Protein AF-A0A2E7BCL6-F1 (afdb_monomer_lite)

Structure (mmCIF, N/CA/C/O backbone):
data_AF-A0A2E7BCL6-F1
#
_entry.id   AF-A0A2E7BCL6-F1
#
loop_
_atom_site.group_PDB
_atom_site.id
_atom_site.type_symbol
_atom_site.label_atom_id
_atom_site.label_alt_id
_atom_site.label_comp_id
_atom_site.label_asym_id
_atom_site.label_entity_id
_atom_site.label_seq_id
_atom_site.pdbx_PDB_ins_code
_atom_site.Cartn_x
_atom_site.Cartn_y
_atom_site.Cartn_z
_atom_site.occupancy
_atom_site.B_iso_or_equiv
_atom_site.auth_seq_id
_atom_site.auth_comp_id
_atom_site.auth_asym_id
_atom_site.auth_atom_id
_atom_site.pdbx_PDB_model_num
ATOM 1 N N . MET A 1 1 ? 19.580 21.673 -10.611 1.00 33.06 1 MET A N 1
ATOM 2 C CA . MET A 1 1 ? 19.222 20.328 -11.100 1.00 33.06 1 MET A CA 1
ATOM 3 C C . MET A 1 1 ? 17.808 20.072 -10.627 1.00 33.06 1 MET A C 1
ATOM 5 O O . MET A 1 1 ? 17.592 20.010 -9.427 1.00 33.06 1 MET A O 1
ATOM 9 N N . THR A 1 2 ? 16.832 20.125 -11.527 1.00 32.88 2 THR A N 1
ATOM 10 C CA . THR A 1 2 ? 15.417 19.937 -11.191 1.00 32.88 2 THR A CA 1
ATOM 11 C C . THR A 1 2 ? 15.199 18.474 -10.818 1.00 32.88 2 THR A C 1
ATOM 13 O O . THR A 1 2 ? 15.368 17.607 -11.673 1.00 32.88 2 THR A O 1
ATOM 16 N N . ASN A 1 3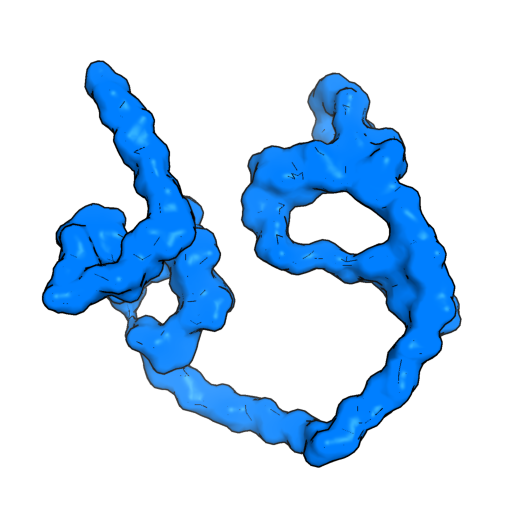 ? 14.869 18.199 -9.553 1.00 40.72 3 ASN A N 1
ATOM 17 C CA . ASN A 1 3 ? 14.366 16.894 -9.126 1.00 40.72 3 ASN A CA 1
ATOM 18 C C . ASN A 1 3 ? 13.028 16.673 -9.833 1.00 40.72 3 ASN A C 1
ATOM 20 O O . ASN A 1 3 ? 11.988 17.120 -9.359 1.00 40.72 3 ASN A O 1
ATOM 24 N N . ASN A 1 4 ? 13.072 16.056 -11.011 1.00 49.31 4 ASN A N 1
ATOM 25 C CA . ASN A 1 4 ? 11.878 15.592 -11.690 1.00 49.31 4 ASN A CA 1
ATOM 26 C C . ASN A 1 4 ? 11.429 14.336 -10.941 1.00 49.31 4 ASN A C 1
ATOM 28 O O . ASN A 1 4 ? 11.902 13.237 -11.225 1.00 49.31 4 ASN A O 1
ATOM 32 N N . THR A 1 5 ? 10.623 14.516 -9.896 1.00 64.19 5 THR A N 1
ATOM 33 C CA . THR A 1 5 ? 10.006 13.400 -9.183 1.00 64.19 5 THR A CA 1
ATOM 34 C C . THR A 1 5 ? 9.161 12.643 -10.199 1.00 64.19 5 THR A C 1
ATOM 36 O O . THR A 1 5 ? 8.192 13.192 -10.717 1.00 64.19 5 THR A O 1
ATOM 39 N N . ILE A 1 6 ? 9.573 11.421 -10.543 1.00 68.25 6 ILE A N 1
ATOM 40 C CA . ILE A 1 6 ? 8.779 10.544 -11.403 1.00 68.25 6 ILE A CA 1
ATOM 41 C C . ILE A 1 6 ? 7.449 10.327 -10.689 1.00 68.25 6 ILE A C 1
ATOM 43 O O . ILE A 1 6 ? 7.423 9.840 -9.557 1.00 68.25 6 ILE A O 1
ATOM 47 N N . ASP A 1 7 ? 6.365 10.711 -11.350 1.00 80.50 7 ASP A N 1
ATOM 48 C CA . ASP A 1 7 ? 5.026 10.373 -10.904 1.00 80.50 7 ASP A CA 1
ATOM 49 C C . ASP A 1 7 ? 4.849 8.855 -11.033 1.00 80.50 7 ASP A C 1
ATOM 51 O O . ASP A 1 7 ? 4.927 8.296 -12.130 1.00 80.50 7 ASP A O 1
ATOM 55 N N . VAL A 1 8 ? 4.662 8.186 -9.893 1.00 78.25 8 VAL A N 1
ATOM 56 C CA . VAL A 1 8 ? 4.491 6.731 -9.823 1.00 78.25 8 VAL A CA 1
ATOM 57 C C . VAL A 1 8 ? 3.308 6.288 -10.679 1.00 78.25 8 VAL A C 1
ATOM 59 O O . VAL A 1 8 ? 3.379 5.223 -11.293 1.00 78.25 8 VAL A O 1
ATOM 62 N N . GLU A 1 9 ? 2.256 7.107 -10.773 1.00 80.31 9 GLU A N 1
ATOM 63 C CA . GLU A 1 9 ? 1.074 6.783 -11.572 1.00 80.31 9 GLU A CA 1
ATOM 64 C C . GLU A 1 9 ? 1.391 6.706 -13.069 1.00 80.31 9 GLU A C 1
ATOM 66 O O . GLU A 1 9 ? 0.712 5.977 -13.789 1.00 80.31 9 GLU A O 1
ATOM 71 N N . GLN A 1 10 ? 2.451 7.382 -13.531 1.00 86.94 10 GLN A N 1
ATOM 72 C CA . GLN A 1 10 ? 2.869 7.423 -14.938 1.00 86.94 10 GLN A CA 1
ATOM 73 C C . GLN A 1 10 ? 3.825 6.286 -15.335 1.00 86.94 10 GLN A C 1
ATOM 75 O O . GLN A 1 10 ? 4.096 6.092 -16.525 1.00 86.94 10 GLN A O 1
ATOM 80 N N . ILE A 1 11 ? 4.329 5.502 -14.376 1.00 91.31 11 ILE A N 1
ATOM 81 C CA . ILE A 1 11 ? 5.229 4.377 -14.662 1.00 91.31 11 ILE A CA 1
ATOM 82 C C . ILE A 1 11 ? 4.494 3.329 -15.512 1.00 91.31 11 ILE A C 1
ATOM 84 O O . ILE A 1 11 ? 3.398 2.889 -15.171 1.00 91.31 11 ILE A O 1
ATOM 88 N N . MET A 1 12 ? 5.119 2.915 -16.622 1.00 92.38 12 MET A N 1
ATOM 89 C CA . MET A 1 12 ? 4.590 1.917 -17.568 1.00 92.38 12 MET A CA 1
ATOM 90 C C . MET A 1 12 ? 3.220 2.259 -18.209 1.00 92.38 12 MET A C 1
ATOM 92 O O . MET A 1 12 ? 2.562 1.362 -18.732 1.00 92.38 12 MET A O 1
ATOM 96 N N . GLN A 1 13 ? 2.796 3.533 -18.236 1.00 88.44 13 GLN A N 1
ATOM 97 C CA . GLN A 1 13 ? 1.487 3.947 -18.791 1.00 88.44 13 GLN A CA 1
ATOM 98 C C . GLN A 1 13 ? 1.448 4.169 -20.315 1.00 88.44 13 GLN A C 1
ATOM 100 O O . GLN A 1 13 ? 0.381 4.404 -20.882 1.00 88.44 13 GLN A O 1
ATOM 105 N N . SER A 1 14 ? 2.586 4.117 -21.010 1.00 86.81 14 SER A N 1
ATOM 106 C CA . SER A 1 14 ? 2.659 4.292 -22.469 1.00 86.81 14 SER A CA 1
ATOM 107 C C . SER A 1 14 ? 3.433 3.162 -23.147 1.00 86.81 14 SER A C 1
ATOM 109 O O . SER A 1 14 ? 4.103 2.365 -22.487 1.00 86.81 14 SER A O 1
ATOM 111 N N . TYR A 1 15 ? 3.313 3.058 -24.478 1.00 81.50 15 TYR A N 1
ATOM 112 C CA . TYR A 1 15 ? 3.967 2.008 -25.260 1.00 81.50 15 TYR A CA 1
ATOM 113 C C . TYR A 1 15 ? 4.802 2.564 -26.435 1.00 81.50 15 TYR A C 1
ATOM 115 O O . TYR A 1 15 ? 4.220 3.085 -27.390 1.00 81.50 15 TYR A O 1
ATOM 123 N N . PRO A 1 16 ? 6.143 2.402 -26.407 1.00 82.69 16 PRO A N 1
ATOM 124 C CA . PRO A 1 16 ? 6.926 2.049 -25.221 1.00 82.69 16 PRO A CA 1
ATOM 125 C C . PRO A 1 16 ? 6.902 3.194 -24.196 1.00 82.69 16 PRO A C 1
ATOM 127 O O . PRO A 1 16 ? 6.850 4.365 -24.575 1.00 82.69 16 PRO A O 1
ATOM 130 N N . ALA A 1 17 ? 6.978 2.861 -22.906 1.00 90.25 17 ALA A N 1
ATOM 131 C CA . ALA A 1 17 ? 7.172 3.861 -21.861 1.00 90.25 17 ALA A CA 1
ATOM 132 C C . ALA A 1 17 ? 8.484 4.625 -22.091 1.00 90.25 17 ALA A C 1
ATOM 134 O O . ALA A 1 17 ? 9.421 4.082 -22.687 1.00 90.25 17 ALA A O 1
ATOM 135 N N . ALA A 1 18 ? 8.570 5.869 -21.613 1.00 90.56 18 ALA A N 1
ATOM 136 C CA . ALA A 1 18 ? 9.825 6.620 -21.639 1.00 90.56 18 ALA A CA 1
ATOM 137 C C . ALA A 1 18 ? 10.935 5.817 -20.925 1.00 90.56 18 ALA A C 1
ATOM 139 O O . ALA A 1 18 ? 10.626 5.142 -19.940 1.00 90.56 18 ALA A O 1
ATOM 140 N N . PRO A 1 19 ? 12.200 5.841 -21.390 1.00 90.12 19 PRO A N 1
ATOM 141 C CA . PRO A 1 19 ? 13.270 4.999 -20.843 1.00 90.12 19 PRO A CA 1
ATOM 142 C C . PRO A 1 19 ? 13.414 5.053 -19.314 1.00 90.12 19 PRO A C 1
ATOM 144 O O . PRO A 1 19 ? 13.620 4.028 -18.672 1.00 90.12 19 PRO A O 1
ATOM 147 N N . GLU A 1 20 ? 13.249 6.230 -18.717 1.00 90.00 20 GLU A N 1
ATOM 148 C CA . GLU A 1 20 ? 13.305 6.476 -17.274 1.00 90.00 20 GLU A CA 1
ATOM 149 C C . GLU A 1 20 ? 12.103 5.915 -16.491 1.00 90.00 20 GLU A C 1
ATOM 151 O O . GLU A 1 20 ? 12.178 5.754 -15.276 1.00 90.00 20 GLU A O 1
ATOM 156 N N . MET A 1 21 ? 11.011 5.587 -17.185 1.00 92.38 21 MET A N 1
ATOM 157 C CA . MET A 1 21 ? 9.785 4.989 -16.642 1.00 92.38 21 MET A CA 1
ATOM 158 C C . MET A 1 21 ? 9.653 3.500 -16.995 1.00 92.38 21 MET A C 1
ATOM 160 O O . MET A 1 21 ? 8.635 2.882 -16.678 1.00 92.38 21 MET A O 1
ATOM 164 N N . GLN A 1 22 ? 10.652 2.911 -17.660 1.00 94.38 22 GLN A N 1
ATOM 165 C CA . GLN A 1 22 ? 10.646 1.493 -18.005 1.00 94.38 22 GLN A CA 1
ATOM 166 C C . GLN A 1 22 ? 11.111 0.634 -16.831 1.00 94.38 22 GLN A C 1
ATOM 168 O O . GLN A 1 22 ? 12.247 0.729 -16.353 1.00 94.38 22 GLN A O 1
ATOM 173 N N . VAL A 1 23 ? 10.237 -0.278 -16.418 1.00 95.75 23 VAL A N 1
ATOM 174 C CA . VAL A 1 23 ? 10.551 -1.301 -15.424 1.00 95.75 23 VAL A CA 1
ATOM 175 C C . VAL A 1 23 ? 11.086 -2.544 -16.128 1.00 95.75 23 VAL A C 1
ATOM 177 O O . VAL A 1 23 ? 10.476 -3.083 -17.047 1.00 95.75 23 VAL A O 1
ATOM 180 N N . THR A 1 24 ? 12.248 -3.005 -15.685 1.00 95.81 24 THR A N 1
ATOM 181 C CA . THR A 1 24 ? 12.996 -4.129 -16.249 1.00 95.81 24 THR A CA 1
ATOM 182 C C . THR A 1 24 ? 13.445 -5.071 -15.139 1.00 95.81 24 THR A C 1
ATOM 184 O O . THR A 1 24 ? 13.508 -4.701 -13.964 1.00 95.81 24 THR A O 1
ATOM 187 N N . LEU A 1 25 ? 13.859 -6.285 -15.509 1.00 96.94 25 LEU A N 1
ATOM 188 C CA . LEU A 1 25 ? 14.435 -7.238 -14.557 1.00 96.94 25 LEU A CA 1
ATOM 189 C C . LEU A 1 25 ? 15.667 -6.684 -13.812 1.00 96.94 25 LEU A C 1
ATOM 191 O O . LEU A 1 25 ? 15.937 -7.104 -12.690 1.00 96.94 25 LEU A O 1
ATOM 195 N N . ALA A 1 26 ? 16.399 -5.739 -14.407 1.00 97.12 26 ALA A N 1
ATOM 196 C CA . ALA A 1 26 ? 17.605 -5.167 -13.817 1.00 97.12 26 ALA A CA 1
ATOM 197 C C . ALA A 1 26 ? 17.326 -4.042 -12.803 1.00 97.12 26 ALA A C 1
ATOM 199 O O . ALA A 1 26 ? 18.152 -3.825 -11.925 1.00 97.12 26 ALA A O 1
ATOM 200 N N . ASN A 1 27 ? 16.190 -3.336 -12.906 1.00 96.06 27 ASN A N 1
ATOM 201 C CA . ASN A 1 27 ? 15.933 -2.104 -12.141 1.00 96.06 27 ASN A CA 1
ATOM 202 C C . ASN A 1 27 ? 14.644 -2.125 -11.293 1.00 96.06 27 ASN A C 1
ATOM 204 O O . ASN A 1 27 ? 14.385 -1.177 -10.558 1.00 96.06 27 ASN A O 1
ATOM 208 N N . TRP A 1 28 ? 13.837 -3.190 -11.347 1.00 96.25 28 TRP A N 1
ATOM 209 C CA . TRP A 1 28 ? 12.522 -3.247 -10.685 1.00 96.25 28 TRP A CA 1
ATOM 210 C C . TRP A 1 28 ? 12.533 -3.088 -9.156 1.00 96.25 28 TRP A C 1
ATOM 212 O O . TRP A 1 28 ? 11.482 -2.922 -8.547 1.00 96.25 28 TRP A O 1
ATOM 222 N N . ARG A 1 29 ? 13.705 -3.163 -8.521 1.00 96.25 29 ARG A N 1
ATOM 223 C CA . ARG A 1 29 ? 13.880 -2.997 -7.070 1.00 96.25 29 ARG A CA 1
ATOM 224 C C . ARG A 1 29 ? 14.373 -1.606 -6.682 1.00 96.25 29 ARG A C 1
ATOM 226 O O . ARG A 1 29 ? 14.480 -1.333 -5.492 1.00 96.25 29 ARG A O 1
ATOM 233 N N . GLU A 1 30 ? 14.688 -0.756 -7.656 1.00 95.25 30 GLU A N 1
ATOM 234 C CA . GLU A 1 30 ? 15.137 0.607 -7.388 1.00 95.25 30 GLU A CA 1
ATOM 235 C C . GLU A 1 30 ? 14.014 1.424 -6.728 1.00 95.25 30 GLU A C 1
ATOM 237 O O . GLU A 1 30 ? 12.843 1.219 -7.066 1.00 95.25 30 GLU A O 1
ATOM 242 N N . PRO A 1 31 ? 14.322 2.357 -5.807 1.00 89.38 31 PRO A N 1
ATOM 243 C CA . PRO A 1 31 ? 13.324 2.988 -4.938 1.00 89.38 31 PRO A CA 1
ATOM 244 C C . PRO A 1 31 ? 12.102 3.557 -5.668 1.00 89.38 31 PRO A C 1
ATOM 246 O O . PRO A 1 31 ? 10.973 3.333 -5.249 1.00 89.38 31 PRO A O 1
ATOM 249 N N . THR A 1 32 ? 12.297 4.223 -6.806 1.00 90.62 32 THR A N 1
ATOM 250 C CA . THR A 1 32 ? 11.196 4.832 -7.566 1.00 90.62 32 THR A CA 1
ATOM 251 C C . THR A 1 32 ? 10.418 3.815 -8.399 1.00 90.62 32 THR A C 1
ATOM 253 O O . THR A 1 32 ? 9.192 3.838 -8.411 1.00 90.62 32 THR A O 1
ATOM 256 N N . LEU A 1 33 ? 11.110 2.891 -9.069 1.00 94.31 33 LEU A N 1
ATOM 257 C CA . LEU A 1 33 ? 10.480 1.906 -9.957 1.00 94.31 33 LEU A CA 1
ATOM 258 C C . LEU A 1 33 ? 9.806 0.765 -9.187 1.00 94.31 33 LEU A C 1
ATOM 260 O O . LEU A 1 33 ? 8.812 0.203 -9.653 1.00 94.31 33 LEU A O 1
ATOM 264 N N . SER A 1 34 ? 10.298 0.464 -7.982 1.00 94.69 34 SER A N 1
ATOM 265 C CA . SER A 1 34 ? 9.715 -0.547 -7.093 1.00 94.69 34 SER A CA 1
ATOM 266 C C . SER A 1 34 ? 8.267 -0.234 -6.720 1.00 94.69 34 SER A C 1
ATOM 268 O O . SER A 1 34 ? 7.472 -1.158 -6.538 1.00 94.69 34 SER A O 1
ATOM 270 N N . ARG A 1 35 ? 7.899 1.055 -6.729 1.00 93.25 35 ARG A N 1
ATOM 271 C CA . ARG A 1 35 ? 6.544 1.536 -6.460 1.00 93.25 35 ARG A CA 1
ATOM 272 C C . ARG A 1 35 ? 5.489 0.974 -7.414 1.00 93.25 35 ARG A C 1
ATOM 274 O O . ARG A 1 35 ? 4.367 0.734 -6.983 1.00 93.25 35 ARG A O 1
ATOM 281 N N . TRP A 1 36 ? 5.847 0.746 -8.677 1.00 93.88 36 TRP A N 1
ATOM 282 C CA . TRP A 1 36 ? 5.009 0.023 -9.637 1.00 93.88 36 TRP A CA 1
ATOM 283 C C . TRP A 1 36 ? 5.325 -1.474 -9.620 1.00 93.88 36 TRP A C 1
ATOM 285 O O . TRP A 1 36 ? 4.431 -2.316 -9.643 1.00 93.88 36 TRP A O 1
ATOM 295 N N . ALA A 1 37 ? 6.607 -1.836 -9.556 1.00 95.94 37 ALA A N 1
ATOM 296 C CA . ALA A 1 37 ? 7.029 -3.211 -9.775 1.00 95.94 37 ALA A CA 1
ATOM 297 C C . ALA A 1 37 ? 6.490 -4.212 -8.749 1.00 95.94 37 ALA A C 1
ATOM 299 O O . ALA A 1 37 ? 6.157 -5.340 -9.118 1.00 95.94 37 ALA A O 1
ATOM 300 N N . PHE A 1 38 ? 6.396 -3.834 -7.472 1.00 95.31 38 PHE A N 1
ATOM 301 C CA . PHE A 1 38 ? 6.009 -4.770 -6.411 1.00 95.31 38 PHE A CA 1
ATOM 302 C C . PHE A 1 38 ? 4.540 -5.207 -6.489 1.00 95.31 38 PHE A C 1
ATOM 304 O O . PHE A 1 38 ? 4.221 -6.313 -6.053 1.00 95.31 38 PHE A O 1
ATOM 311 N N . SER A 1 39 ? 3.673 -4.433 -7.145 1.00 93.69 39 SER A N 1
ATOM 312 C CA . SER A 1 39 ? 2.297 -4.833 -7.475 1.00 93.69 39 SER A CA 1
ATOM 313 C C . SER A 1 39 ? 2.165 -5.520 -8.847 1.00 93.69 39 SER A C 1
ATOM 315 O O . SER A 1 39 ? 1.119 -6.097 -9.144 1.00 93.69 39 SER A O 1
ATOM 317 N N . HIS A 1 40 ? 3.234 -5.555 -9.657 1.00 95.06 40 HIS A N 1
ATOM 318 C CA . HIS A 1 40 ? 3.221 -6.035 -11.049 1.00 95.06 40 HIS A CA 1
ATOM 319 C C . HIS A 1 40 ? 4.296 -7.092 -11.367 1.00 95.06 40 HIS A C 1
ATOM 321 O O . HIS A 1 40 ? 4.609 -7.333 -12.532 1.00 95.06 40 HIS A O 1
ATOM 327 N N . VAL A 1 41 ? 4.837 -7.788 -10.361 1.00 96.12 41 VAL A N 1
ATOM 328 C CA . VAL A 1 41 ? 5.970 -8.733 -10.504 1.00 96.12 41 VAL A CA 1
ATOM 329 C C . VAL A 1 41 ? 5.792 -9.757 -11.636 1.00 96.12 41 VAL A C 1
ATOM 331 O O . VAL A 1 41 ? 6.757 -10.074 -12.333 1.00 96.12 41 VAL A O 1
ATOM 334 N N . ARG A 1 42 ? 4.566 -10.247 -11.882 1.00 96.56 42 ARG A N 1
ATOM 335 C CA . ARG A 1 42 ? 4.296 -11.227 -12.958 1.00 96.56 42 ARG A CA 1
ATOM 336 C C . ARG A 1 42 ? 4.535 -10.686 -14.370 1.00 96.56 42 ARG A C 1
ATOM 338 O O . ARG A 1 42 ? 4.655 -11.479 -15.295 1.00 96.56 42 ARG A O 1
ATOM 345 N N . GLN A 1 43 ? 4.571 -9.367 -14.539 1.00 94.75 43 GLN A N 1
ATOM 346 C CA . GLN A 1 43 ? 4.895 -8.716 -15.810 1.00 94.75 43 GLN A CA 1
ATOM 347 C C . GLN A 1 43 ? 6.411 -8.577 -16.023 1.00 94.75 43 GLN A C 1
ATOM 349 O O . GLN A 1 43 ? 6.847 -8.248 -17.120 1.00 94.75 43 GLN A O 1
ATOM 354 N N . ILE A 1 44 ? 7.216 -8.828 -14.985 1.00 96.38 44 ILE A N 1
ATOM 355 C CA . ILE A 1 44 ? 8.667 -8.595 -14.975 1.00 96.38 44 ILE A CA 1
ATOM 356 C C . ILE A 1 44 ? 9.430 -9.917 -15.045 1.00 96.38 44 ILE A C 1
ATOM 358 O O . ILE A 1 44 ? 10.453 -10.014 -15.722 1.00 96.38 44 ILE A O 1
ATOM 362 N N . MET A 1 45 ? 8.954 -10.941 -14.333 1.00 96.06 45 MET A N 1
ATOM 363 C CA . MET A 1 45 ? 9.613 -12.242 -14.262 1.00 96.06 45 MET A CA 1
ATOM 364 C C . MET A 1 45 ? 8.612 -13.399 -14.204 1.00 96.06 45 MET A C 1
ATOM 366 O O . MET A 1 45 ? 7.457 -13.197 -13.815 1.00 96.06 45 MET A O 1
ATOM 370 N N . PRO A 1 46 ? 9.042 -14.627 -14.549 1.00 97.12 46 PRO A N 1
ATOM 371 C CA . PRO A 1 46 ? 8.201 -15.809 -14.425 1.00 97.12 46 PRO A CA 1
ATOM 372 C C . PRO A 1 46 ? 7.687 -15.988 -12.994 1.00 97.12 46 PRO A C 1
ATOM 374 O O . PRO A 1 46 ? 8.444 -15.904 -12.028 1.00 97.12 46 PRO A O 1
ATOM 377 N N . THR A 1 47 ? 6.395 -16.278 -12.860 1.00 97.06 47 THR A N 1
ATOM 378 C CA . THR A 1 47 ? 5.764 -16.599 -11.575 1.00 97.06 47 THR A CA 1
ATOM 379 C C . THR A 1 47 ? 4.900 -17.842 -11.721 1.00 97.06 47 THR A C 1
ATOM 381 O O . THR A 1 47 ? 4.391 -18.127 -12.805 1.00 97.06 47 THR A O 1
ATOM 384 N N . ALA A 1 48 ? 4.723 -18.575 -10.626 1.00 97.31 48 ALA A N 1
ATOM 385 C CA . ALA A 1 48 ? 3.770 -19.672 -10.553 1.00 97.31 48 ALA A CA 1
ATOM 386 C C . ALA A 1 48 ? 2.518 -19.206 -9.789 1.00 97.31 48 ALA A C 1
ATOM 388 O O . ALA A 1 48 ? 2.655 -18.603 -8.719 1.00 97.31 48 ALA A O 1
ATOM 389 N N . PRO A 1 49 ? 1.301 -19.448 -10.305 1.00 95.56 49 PRO A N 1
ATOM 390 C CA . PRO A 1 49 ? 0.086 -19.170 -9.554 1.00 95.56 49 PRO A CA 1
ATOM 391 C C . PRO A 1 49 ? -0.014 -20.110 -8.346 1.00 95.56 49 PRO A C 1
ATOM 393 O O . PRO A 1 49 ? 0.193 -21.316 -8.468 1.00 95.56 49 PRO A O 1
ATOM 396 N N . ILE A 1 50 ? -0.363 -19.556 -7.185 1.00 95.06 50 ILE A N 1
ATOM 397 C CA . ILE A 1 50 ? -0.740 -20.331 -5.999 1.00 95.06 50 ILE A CA 1
ATOM 398 C C . ILE A 1 50 ? -2.270 -20.298 -5.934 1.00 95.06 50 ILE A C 1
ATOM 400 O O . ILE A 1 50 ? -2.825 -19.208 -5.774 1.00 95.06 50 ILE A O 1
ATOM 404 N N . PRO A 1 51 ? -2.965 -21.436 -6.106 1.00 94.44 51 PRO A N 1
ATOM 405 C CA . PRO A 1 51 ? -4.419 -21.453 -6.108 1.00 94.44 51 PRO A CA 1
ATOM 406 C C . PRO A 1 51 ? -4.970 -21.136 -4.717 1.00 94.44 51 PRO A C 1
ATOM 408 O O . PRO A 1 51 ? -4.429 -21.560 -3.694 1.00 94.44 51 PRO A O 1
ATOM 411 N N . THR A 1 52 ? -6.080 -20.410 -4.689 1.00 92.38 52 THR A N 1
ATOM 412 C CA . THR A 1 52 ? -6.861 -20.130 -3.483 1.00 92.38 52 THR A CA 1
ATOM 413 C C . THR A 1 52 ? -8.170 -20.909 -3.529 1.00 92.38 52 THR A C 1
ATOM 415 O O . THR A 1 52 ? -8.509 -21.513 -4.543 1.00 92.38 52 THR A O 1
ATOM 418 N N . ARG A 1 53 ? -8.924 -20.911 -2.426 1.00 92.56 53 ARG A N 1
ATOM 419 C CA . ARG A 1 53 ? -10.298 -21.429 -2.450 1.00 92.56 53 ARG A CA 1
ATOM 420 C C . ARG A 1 53 ? -11.154 -20.565 -3.375 1.00 92.56 53 ARG A C 1
ATOM 422 O O . ARG A 1 53 ? -10.984 -19.348 -3.380 1.00 92.56 53 ARG A O 1
ATOM 429 N N . ASP A 1 54 ? -12.098 -21.194 -4.072 1.00 92.69 54 ASP A N 1
ATOM 430 C CA . ASP A 1 54 ? -13.078 -20.487 -4.910 1.00 92.69 54 ASP A CA 1
ATOM 431 C C . ASP A 1 54 ? -13.953 -19.542 -4.078 1.00 92.69 54 ASP A C 1
ATOM 433 O O . ASP A 1 54 ? -14.363 -18.482 -4.544 1.00 92.69 54 ASP A O 1
ATOM 437 N N . GLN A 1 55 ? -14.206 -19.917 -2.820 1.00 92.69 55 GLN A N 1
ATOM 438 C CA . GLN A 1 55 ? -14.949 -19.108 -1.868 1.00 92.69 55 GLN A CA 1
ATOM 439 C C . GLN A 1 55 ? -14.022 -18.628 -0.739 1.00 92.69 55 GLN A C 1
ATOM 441 O O . GLN A 1 5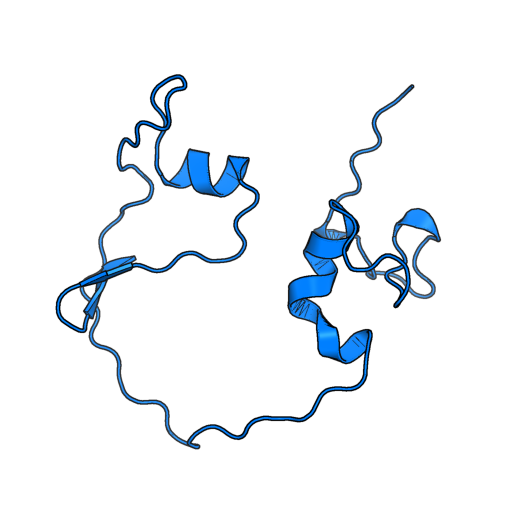5 ? -13.498 -19.459 0.018 1.00 92.69 55 GLN A O 1
ATOM 446 N N . PRO A 1 56 ? -13.791 -17.310 -0.607 1.00 88.50 56 PRO A N 1
ATOM 447 C CA . PRO A 1 56 ? -13.064 -16.761 0.528 1.00 88.50 56 PRO A CA 1
ATOM 448 C C . PRO A 1 56 ? -13.875 -16.946 1.815 1.00 88.50 56 PRO A C 1
ATOM 450 O O . PRO A 1 56 ? -15.103 -17.002 1.799 1.00 88.50 56 PRO A O 1
ATOM 453 N N . SER A 1 57 ? -13.184 -17.050 2.948 1.00 87.88 57 SER A N 1
ATOM 454 C CA . SER A 1 57 ? -13.843 -17.024 4.253 1.00 87.88 57 SER A CA 1
ATOM 455 C C . SER A 1 57 ? -14.351 -15.620 4.559 1.00 87.88 57 SER A C 1
ATOM 457 O O . SER A 1 57 ? -13.591 -14.660 4.411 1.00 87.88 57 SER A O 1
ATOM 459 N N . ASP A 1 58 ? -15.577 -15.514 5.069 1.00 90.19 58 ASP A N 1
ATOM 460 C CA . ASP A 1 58 ? -16.080 -14.253 5.607 1.00 90.19 58 ASP A CA 1
ATOM 461 C C . ASP A 1 58 ? -15.188 -13.763 6.751 1.00 90.19 58 ASP A C 1
ATOM 463 O O . ASP A 1 58 ? -14.871 -14.500 7.690 1.00 90.19 58 ASP A O 1
ATOM 467 N N . MET A 1 59 ? -14.799 -12.492 6.678 1.00 90.62 59 MET A N 1
ATOM 468 C CA . MET A 1 59 ? -14.016 -11.824 7.708 1.00 90.62 59 MET A CA 1
ATOM 469 C C . MET A 1 59 ? -14.905 -10.819 8.429 1.00 90.62 59 MET A C 1
ATOM 471 O O . MET A 1 59 ? -15.348 -9.829 7.847 1.00 90.62 59 MET A O 1
ATOM 475 N N . GLN A 1 60 ? -15.168 -11.072 9.712 1.00 96.56 60 GLN A N 1
ATOM 476 C CA . GLN A 1 60 ? -15.903 -10.123 10.540 1.00 96.56 60 GLN A CA 1
ATOM 477 C C . GLN A 1 60 ? -15.134 -8.804 10.637 1.00 96.56 60 GLN A C 1
ATOM 479 O O . GLN A 1 60 ? -13.910 -8.793 10.763 1.00 96.56 60 GLN A O 1
ATOM 484 N N . GLN A 1 61 ? -15.862 -7.693 10.620 1.00 97.19 61 GLN A N 1
ATOM 485 C CA . GLN A 1 61 ? -15.280 -6.358 10.671 1.00 97.19 61 GLN A CA 1
ATOM 486 C C . GLN A 1 61 ? -15.697 -5.640 11.956 1.00 97.19 61 GLN A C 1
ATOM 488 O O . GLN A 1 61 ? -16.800 -5.825 12.473 1.00 97.19 61 GLN A O 1
ATOM 493 N N . ALA A 1 62 ? -14.788 -4.834 12.483 1.00 97.50 62 ALA A N 1
ATOM 494 C CA . ALA A 1 62 ? -14.976 -3.930 13.607 1.00 97.50 62 ALA A CA 1
ATOM 495 C C . ALA A 1 62 ? -14.168 -2.656 13.326 1.00 97.50 62 ALA A C 1
ATOM 497 O O . ALA A 1 62 ? -13.250 -2.317 14.078 1.00 97.50 62 ALA A O 1
ATOM 498 N N . ILE A 1 63 ? -14.486 -2.029 12.186 1.00 97.69 63 ILE A N 1
ATOM 499 C CA . ILE A 1 63 ? -13.705 -0.940 11.602 1.00 97.69 63 ILE A CA 1
ATOM 500 C C . ILE A 1 63 ? -13.623 0.245 12.560 1.00 97.69 63 ILE A C 1
ATOM 502 O O . ILE A 1 63 ? -14.628 0.681 13.124 1.00 97.69 63 ILE A O 1
ATOM 506 N N . GLN A 1 64 ? -12.411 0.756 12.722 1.00 96.50 64 GLN A N 1
ATOM 507 C CA . GLN A 1 64 ? -12.086 1.965 13.458 1.00 96.50 64 GLN A CA 1
ATOM 508 C C . GLN A 1 64 ? -11.164 2.812 12.594 1.00 96.50 64 GLN A C 1
ATOM 510 O O . GLN A 1 64 ? -10.296 2.281 11.907 1.00 96.50 64 GLN A O 1
ATOM 515 N N . ASP A 1 65 ? -11.325 4.128 12.654 1.00 94.88 65 ASP A N 1
ATOM 516 C CA . ASP A 1 65 ? -10.369 5.027 12.023 1.00 94.88 65 ASP A CA 1
ATOM 517 C C . ASP A 1 65 ? -9.097 5.100 12.877 1.00 94.88 65 ASP A C 1
ATOM 519 O O . ASP A 1 65 ? -9.051 5.780 13.904 1.00 94.88 65 ASP A O 1
ATOM 523 N N . LEU A 1 66 ? -8.071 4.350 12.469 1.00 96.31 66 LEU A N 1
ATOM 524 C CA . LEU A 1 66 ? -6.751 4.399 13.092 1.00 96.31 66 LEU A CA 1
ATOM 525 C C . LEU A 1 66 ? -5.822 5.402 12.406 1.00 96.31 66 LEU A C 1
ATOM 527 O O . LEU A 1 66 ? -4.742 5.655 12.936 1.00 96.31 66 LEU A O 1
ATOM 531 N N . ALA A 1 67 ? -6.209 6.002 11.275 1.00 95.62 67 ALA A N 1
ATOM 532 C CA . ALA A 1 67 ? -5.338 6.910 10.531 1.00 95.62 67 ALA A CA 1
ATOM 533 C C . ALA A 1 67 ? -4.961 8.137 11.369 1.00 95.62 67 ALA A C 1
ATOM 535 O O . ALA A 1 67 ? -3.833 8.613 11.276 1.00 95.62 67 ALA A O 1
ATOM 536 N N . ALA A 1 68 ? -5.870 8.606 12.230 1.00 95.00 68 ALA A N 1
ATOM 537 C CA . ALA A 1 68 ? -5.655 9.733 13.138 1.00 95.00 68 ALA A CA 1
ATOM 538 C C . ALA A 1 68 ? -4.902 9.373 14.437 1.00 95.00 68 ALA A C 1
ATOM 540 O O . ALA A 1 68 ? -4.658 10.251 15.266 1.00 95.00 68 ALA A O 1
ATOM 541 N N . LEU A 1 69 ? -4.540 8.102 14.650 1.00 94.88 69 LEU A N 1
ATOM 542 C CA . LEU A 1 69 ? -3.823 7.678 15.850 1.00 94.88 69 LEU A CA 1
ATOM 543 C C . LEU A 1 69 ? -2.452 8.356 15.912 1.00 94.88 69 LEU A C 1
ATOM 545 O O . LEU A 1 69 ? -1.649 8.206 14.997 1.00 94.88 69 LEU A O 1
ATOM 549 N N . ASN A 1 70 ? -2.156 9.051 17.010 1.00 93.38 70 ASN A N 1
ATOM 550 C CA . ASN A 1 70 ? -0.824 9.605 17.229 1.00 93.38 70 ASN A CA 1
ATOM 551 C C . ASN A 1 70 ? 0.184 8.475 17.465 1.00 93.38 70 ASN A C 1
ATOM 553 O O . ASN A 1 70 ? 0.037 7.687 18.401 1.00 93.38 70 ASN A O 1
ATOM 557 N N . VAL A 1 71 ? 1.225 8.434 16.641 1.00 90.19 71 VAL A N 1
ATOM 558 C CA . VAL A 1 71 ? 2.353 7.512 16.756 1.00 90.19 71 VAL A CA 1
ATOM 559 C C . VAL A 1 71 ? 3.632 8.305 17.025 1.00 90.19 71 VAL A C 1
ATOM 561 O O . VAL A 1 71 ? 3.821 9.411 16.520 1.00 90.19 71 VAL A O 1
ATOM 564 N N . SER A 1 72 ? 4.517 7.753 17.858 1.00 81.88 72 SER A N 1
ATOM 565 C CA . SER A 1 72 ? 5.840 8.328 18.115 1.00 81.88 72 SER A CA 1
ATOM 566 C C . SER A 1 72 ? 6.903 7.416 17.521 1.00 81.88 72 SER A C 1
ATOM 568 O O . SER A 1 72 ? 7.007 6.249 17.893 1.00 81.88 72 SER A O 1
ATOM 570 N N . THR A 1 73 ? 7.687 7.950 16.588 1.00 71.19 73 THR A N 1
ATOM 571 C CA . THR A 1 73 ? 8.723 7.213 15.847 1.00 71.19 73 THR A CA 1
ATOM 572 C C . THR A 1 73 ? 10.134 7.713 16.165 1.00 71.19 73 THR A C 1
ATOM 574 O O . THR A 1 73 ? 11.063 7.483 15.398 1.00 71.19 73 THR A O 1
ATOM 577 N N . GLY A 1 74 ? 10.310 8.422 17.287 1.00 69.38 74 GLY A N 1
ATOM 578 C CA . GLY A 1 74 ? 11.573 9.067 17.679 1.00 69.38 74 GLY A CA 1
ATOM 579 C C . GLY A 1 74 ? 11.819 10.445 17.042 1.00 69.38 74 GLY A C 1
ATOM 580 O O . GLY A 1 74 ? 12.676 11.182 17.521 1.00 69.38 74 GLY A O 1
ATOM 581 N N . THR A 1 75 ? 11.051 10.810 16.012 1.00 67.75 75 THR A N 1
ATOM 582 C CA . THR A 1 75 ? 10.894 12.171 15.463 1.00 67.75 75 THR A CA 1
ATOM 583 C C . THR A 1 75 ? 9.675 12.872 16.080 1.00 67.75 75 THR A C 1
ATOM 585 O O . THR A 1 75 ? 9.025 12.310 16.968 1.00 67.75 75 THR A O 1
ATOM 588 N N . ASP A 1 76 ? 9.350 14.078 15.597 1.00 77.69 76 ASP A N 1
ATOM 589 C CA . ASP A 1 76 ? 8.119 14.796 15.945 1.00 77.69 76 ASP A CA 1
ATOM 590 C C . ASP A 1 76 ? 6.878 13.879 15.880 1.00 77.69 76 ASP A C 1
ATOM 592 O O . ASP A 1 76 ? 6.803 13.012 14.998 1.00 77.69 76 ASP A O 1
ATOM 596 N N . PRO A 1 77 ? 5.905 14.044 16.800 1.00 85.38 77 PRO A N 1
ATOM 597 C CA . PRO A 1 77 ? 4.661 13.283 16.774 1.00 85.38 77 PRO A CA 1
ATOM 598 C C . PRO A 1 77 ? 3.936 13.436 15.432 1.00 85.38 77 PRO A C 1
ATOM 600 O O . PRO A 1 77 ? 3.761 14.552 14.945 1.00 85.38 77 PRO A O 1
ATOM 603 N N . MET A 1 78 ? 3.463 12.325 14.866 1.00 92.69 78 MET A N 1
ATOM 604 C CA . MET A 1 78 ? 2.633 12.324 13.660 1.00 92.69 78 MET A CA 1
ATOM 605 C C . MET A 1 78 ? 1.485 11.327 13.786 1.00 92.69 78 MET A C 1
ATOM 607 O O . MET A 1 78 ? 1.486 10.463 14.664 1.00 92.69 78 MET A O 1
ATOM 611 N N . THR A 1 79 ? 0.487 11.451 12.917 1.00 95.50 79 THR A N 1
ATOM 612 C CA . THR A 1 79 ? -0.591 10.466 12.833 1.00 95.50 79 THR A CA 1
ATOM 613 C C . THR A 1 79 ? -0.104 9.202 12.123 1.00 95.50 79 THR A C 1
ATOM 615 O O . THR A 1 79 ? 0.836 9.250 11.325 1.00 95.50 79 THR A O 1
ATOM 618 N N . LEU A 1 80 ? -0.748 8.062 12.379 1.00 95.44 80 LEU A N 1
ATOM 619 C CA . LEU A 1 80 ? -0.466 6.809 11.680 1.00 95.44 80 LEU A CA 1
ATOM 620 C C . LEU A 1 80 ? -0.585 6.989 10.163 1.00 95.44 80 LEU A C 1
ATOM 622 O O . LEU A 1 80 ? 0.297 6.548 9.438 1.00 95.44 80 LEU A O 1
ATOM 626 N N . GLY A 1 81 ? -1.631 7.671 9.688 1.00 95.75 81 GLY A N 1
ATOM 627 C CA . GLY A 1 81 ? -1.827 7.954 8.264 1.00 95.75 81 GLY A CA 1
ATOM 628 C C . GLY A 1 81 ? -0.654 8.727 7.662 1.00 95.75 81 GLY A C 1
ATOM 629 O O . GLY A 1 81 ? -0.075 8.287 6.673 1.00 95.75 81 GLY A O 1
ATOM 630 N N . GLY A 1 82 ? -0.220 9.808 8.320 1.00 94.44 82 GLY A N 1
ATOM 631 C CA . GLY A 1 82 ? 0.936 10.585 7.860 1.00 94.44 82 GLY A CA 1
ATOM 632 C C . GLY A 1 82 ? 2.238 9.778 7.868 1.00 94.44 82 GLY A C 1
ATOM 633 O O . GLY A 1 82 ? 3.075 9.924 6.975 1.00 94.44 82 GLY A O 1
ATOM 634 N N . TRP A 1 83 ? 2.401 8.871 8.834 1.00 94.19 83 TRP A N 1
ATOM 635 C CA . TRP A 1 83 ? 3.541 7.959 8.856 1.00 94.19 83 TRP A CA 1
ATOM 636 C C . TRP A 1 83 ? 3.504 6.940 7.707 1.00 94.19 83 TRP A C 1
ATOM 638 O O . TRP A 1 83 ? 4.532 6.691 7.072 1.00 94.19 83 TRP A O 1
ATOM 648 N N . LEU A 1 84 ? 2.335 6.369 7.401 1.00 94.88 84 LEU A N 1
ATOM 649 C CA . LEU A 1 84 ? 2.153 5.432 6.286 1.00 94.88 84 LEU A CA 1
ATOM 650 C C . LEU A 1 84 ? 2.443 6.104 4.936 1.00 94.88 84 LEU A C 1
ATOM 652 O O . LEU A 1 84 ? 3.126 5.516 4.098 1.00 94.88 84 LEU A O 1
ATOM 656 N N . GLU A 1 85 ? 2.012 7.352 4.756 1.00 92.75 85 GLU A N 1
ATOM 657 C CA . GLU A 1 85 ? 2.333 8.158 3.572 1.00 92.75 85 GLU A CA 1
ATOM 658 C C . GLU A 1 85 ? 3.839 8.443 3.468 1.00 92.75 85 GLU A C 1
ATOM 660 O O . GLU A 1 85 ? 4.457 8.180 2.435 1.00 92.75 85 GLU A O 1
ATOM 665 N N . THR A 1 86 ? 4.461 8.913 4.556 1.00 91.25 86 THR A N 1
ATOM 666 C CA . THR A 1 86 ? 5.898 9.252 4.589 1.00 91.25 86 THR A CA 1
ATOM 667 C C . THR A 1 86 ? 6.783 8.029 4.341 1.00 91.25 86 THR A C 1
ATOM 669 O O . THR A 1 86 ? 7.835 8.130 3.712 1.00 91.25 86 THR A O 1
ATOM 672 N N . SER A 1 87 ? 6.352 6.857 4.811 1.00 90.75 87 SER A N 1
ATOM 673 C CA . SER A 1 87 ? 7.039 5.579 4.591 1.00 90.75 87 SER A CA 1
ATOM 674 C C . SER A 1 87 ? 6.736 4.942 3.230 1.00 90.75 87 SER A C 1
ATOM 676 O O . SER A 1 87 ? 7.239 3.854 2.953 1.00 90.75 87 SER A O 1
ATOM 678 N N . GLN A 1 88 ? 5.944 5.605 2.377 1.00 90.94 88 GLN A N 1
ATOM 679 C CA . GLN A 1 88 ? 5.501 5.097 1.077 1.00 90.94 88 GLN A CA 1
ATOM 680 C C . GLN A 1 88 ? 4.846 3.710 1.187 1.00 90.94 88 GLN A C 1
ATOM 682 O O . GLN A 1 88 ? 5.126 2.824 0.379 1.00 90.94 88 GLN A O 1
ATOM 687 N N . THR A 1 89 ? 4.007 3.497 2.204 1.00 94.00 89 THR A N 1
ATOM 688 C CA . THR A 1 89 ? 3.319 2.218 2.423 1.00 94.00 89 THR A CA 1
ATOM 689 C C . THR A 1 89 ? 2.228 1.988 1.371 1.00 94.00 89 THR A C 1
ATOM 691 O O . THR A 1 89 ? 1.382 2.847 1.154 1.00 94.00 89 THR A O 1
ATOM 694 N N . ASP A 1 90 ? 2.218 0.803 0.753 1.00 93.44 90 ASP A N 1
ATOM 6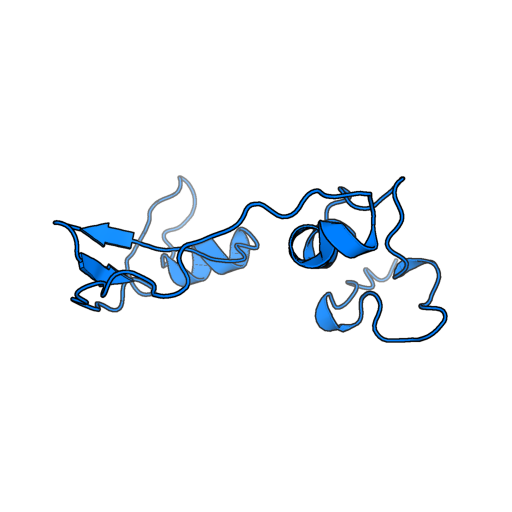95 C CA . ASP A 1 90 ? 1.206 0.387 -0.235 1.00 93.44 90 ASP A CA 1
ATOM 696 C C . ASP A 1 90 ? -0.126 -0.041 0.376 1.00 93.44 90 ASP A C 1
ATOM 698 O O . ASP A 1 90 ? -1.20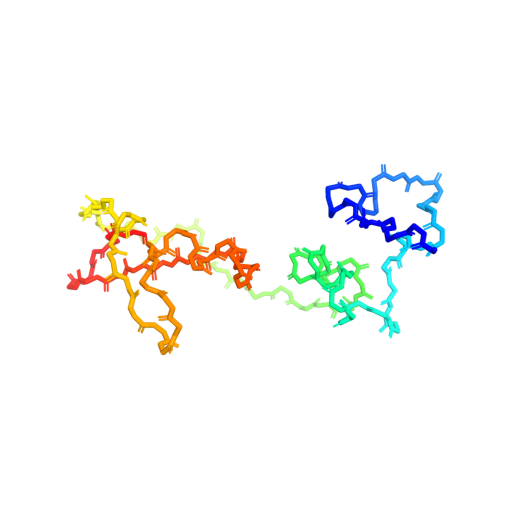1 0.270 -0.132 1.00 93.44 90 ASP A O 1
ATOM 702 N N . ALA A 1 91 ? -0.044 -0.833 1.441 1.00 95.25 91 ALA A N 1
ATOM 703 C CA . ALA A 1 91 ? -1.189 -1.401 2.124 1.00 95.25 91 ALA A CA 1
ATOM 704 C C . ALA A 1 91 ? -0.823 -1.664 3.584 1.00 95.25 91 ALA A C 1
ATOM 706 O O . ALA A 1 91 ? 0.264 -2.161 3.889 1.00 95.25 91 ALA A O 1
ATOM 707 N N . PHE A 1 92 ? -1.751 -1.357 4.482 1.00 96.88 92 PHE A N 1
ATOM 708 C CA . PHE A 1 92 ? -1.624 -1.577 5.914 1.00 96.88 92 PHE A CA 1
ATOM 709 C C . PHE A 1 92 ? -2.949 -2.122 6.439 1.00 96.88 92 PHE A C 1
ATOM 711 O O . PHE A 1 92 ? -4.004 -1.668 6.009 1.00 96.88 92 PHE A O 1
ATOM 718 N N . LEU A 1 93 ? -2.888 -3.116 7.326 1.00 97.06 93 LEU A N 1
ATOM 719 C CA . LEU A 1 93 ? -4.070 -3.775 7.873 1.00 97.06 93 LEU A CA 1
ATOM 720 C C . LEU A 1 93 ? -3.853 -4.110 9.347 1.00 97.06 93 LEU A C 1
ATOM 722 O O . LEU A 1 93 ? -2.803 -4.632 9.728 1.00 97.06 93 LEU A O 1
ATOM 726 N N . VAL A 1 94 ? -4.875 -3.881 10.167 1.00 97.12 94 VAL A N 1
ATOM 727 C CA . VAL A 1 94 ? -4.921 -4.262 11.579 1.00 97.12 94 VAL A CA 1
ATOM 728 C C . VAL A 1 94 ? -6.051 -5.251 11.810 1.00 97.12 94 VAL A C 1
ATOM 730 O O . VAL A 1 94 ? -7.222 -4.985 11.540 1.00 97.12 94 VAL A O 1
ATOM 733 N N . MET A 1 95 ? -5.701 -6.394 12.395 1.00 97.25 95 MET A N 1
ATOM 734 C CA . MET A 1 95 ? -6.655 -7.382 12.885 1.00 97.25 95 MET A CA 1
ATOM 735 C C . MET A 1 95 ? -6.582 -7.458 14.407 1.00 97.25 95 MET A C 1
ATOM 737 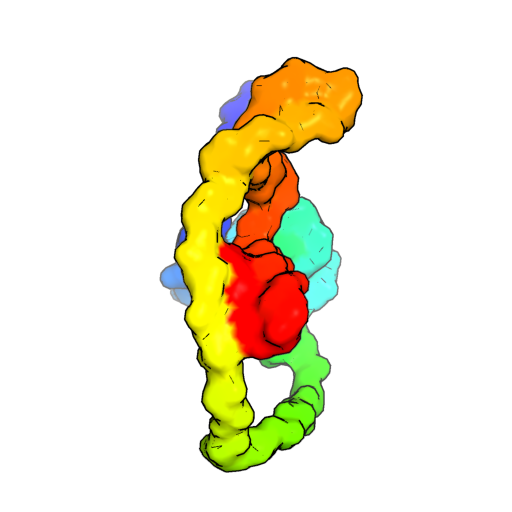O O . MET A 1 95 ? -5.501 -7.569 14.983 1.00 97.25 95 MET A O 1
ATOM 741 N N . HIS A 1 96 ? -7.734 -7.465 15.071 1.00 96.81 96 HIS A N 1
ATOM 742 C CA . HIS A 1 96 ? -7.808 -7.635 16.519 1.00 96.81 96 HIS A CA 1
ATOM 743 C C . HIS A 1 96 ? -8.950 -8.586 16.873 1.00 96.81 96 HIS A C 1
ATOM 745 O O . HIS A 1 96 ? -10.093 -8.389 16.463 1.00 96.81 96 HIS A O 1
ATOM 751 N N . ARG A 1 97 ? -8.635 -9.644 17.634 1.00 96.50 97 ARG A N 1
ATOM 752 C CA . ARG A 1 97 ? -9.594 -10.688 18.056 1.00 96.50 97 ARG A CA 1
ATOM 753 C C . ARG A 1 97 ? -10.369 -11.313 16.883 1.00 96.50 97 ARG A C 1
ATOM 755 O O . ARG A 1 97 ? -11.577 -11.512 16.971 1.00 96.50 97 ARG A O 1
ATOM 762 N N . GLY A 1 98 ? -9.665 -11.600 15.786 1.00 95.25 98 GLY A N 1
ATOM 763 C CA . GLY A 1 98 ? -10.238 -12.234 14.592 1.00 95.25 98 GLY A CA 1
ATOM 764 C C . GLY A 1 98 ? -11.130 -11.325 13.743 1.00 95.25 98 GLY A C 1
ATOM 765 O O . GLY A 1 98 ? -11.851 -11.830 12.888 1.00 95.25 98 GLY A O 1
ATOM 766 N N . LYS A 1 99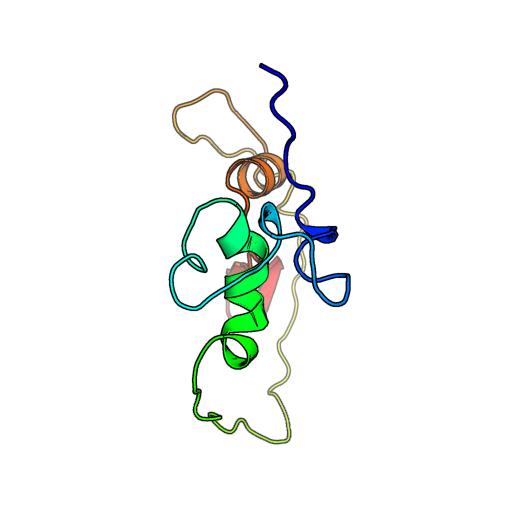 ? -11.108 -10.007 13.979 1.00 96.81 99 LYS A N 1
ATOM 767 C CA . LYS A 1 99 ? -11.870 -9.026 13.203 1.00 96.81 99 LYS A CA 1
ATOM 768 C C . LYS A 1 99 ? -10.944 -8.037 12.514 1.00 96.81 99 LYS A C 1
ATOM 770 O O . LYS A 1 99 ? -9.973 -7.595 13.130 1.00 96.81 99 LYS A O 1
ATOM 775 N N . LEU A 1 100 ? -11.273 -7.670 11.278 1.00 97.31 100 LEU A N 1
ATOM 776 C CA . LEU A 1 100 ? -10.643 -6.552 10.579 1.00 97.31 100 LEU A CA 1
ATOM 777 C C . LEU A 1 100 ? -10.999 -5.247 11.298 1.00 97.31 100 LEU A C 1
ATOM 779 O O . LEU A 1 100 ? -12.181 -4.976 11.510 1.00 97.31 100 LEU A O 1
ATOM 783 N N . VAL A 1 101 ? -9.993 -4.469 11.684 1.00 97.94 101 VAL A N 1
ATOM 784 C CA . VAL A 1 101 ? -10.158 -3.202 12.411 1.00 97.94 101 VAL A CA 1
ATOM 785 C C . VAL A 1 101 ? -9.787 -2.001 11.555 1.00 97.94 101 VAL A C 1
ATOM 787 O O . VAL A 1 101 ? -10.453 -0.979 11.658 1.00 97.94 101 VAL A O 1
ATOM 790 N N . PHE A 1 102 ? -8.749 -2.103 10.737 1.00 97.12 102 PHE A N 1
ATOM 791 C CA . PHE A 1 102 ? -8.272 -1.021 9.881 1.00 97.12 102 PHE A CA 1
ATOM 792 C C . PHE A 1 102 ? -7.592 -1.624 8.664 1.00 97.12 102 PHE A C 1
ATOM 794 O O . PHE A 1 102 ? -6.958 -2.688 8.857 1.00 97.12 102 PHE A O 1
#

Radius of gyration: 18.38 Å; chains: 1; bounding box: 35×42×43 Å

pLDDT: mean 89.72, std 12.45, range [32.88, 97.94]

Secondary structure (DSSP, 8-state):
-------GGGTT-STTPPGGG---TTTTTSHHHHHHHTT-GGGTS--------SSPPP--B-----TT-EE--SSS-EEHHHHHHHTT-S----EETTEE--

Foldseek 3Di:
DDPPQPDLVQQCVDVVRDPVSDDELVPCPPPSNVLVCVVPVVVHDPDDDDDDDPDDDDQAADEDPQQQPWDDPVDPIDGNVVVCVVVVPPDDWDDDPRHTHD

Sequence (102 aa):
MTNNTIDVEQIMQSYPAAPEMQVTLANWREPTLSRWAFSHVRQIMPTAPIPTRDQPSDMQQAIQDLAALNVSTGTDPMTLGGWLETSQTDAFLVMHRGKLVF